Protein AF-A0A933PB85-F1 (afdb_monomer)

Nearest PDB structures (foldseek):
  4ita-assembly1_A  TM=9.810E-01  e=5.094E-09  Picosynechococcus sp. PCC 7002
  3vz3-assembly1_B  TM=9.832E-01  e=3.707E-08  Picosynechococcus sp. PCC 7002
  8qmq-assembly1_B  TM=9.646E-01  e=3.078E-08  Escherichia coli K-12
  3vz2-assembly1_A  TM=9.814E-01  e=5.379E-08  Picosynechococcus sp. PCC 7002
  8qms-assembly1_B  TM=9.682E-01  e=5.379E-08  Escherichia coli K-12

Radius of gyration: 20.39 Å; Cα contacts (8 Å, |Δi|>4): 128; chains: 1; bounding box: 45×24×57 Å

Secondary structure (DSSP, 8-state):
--EEEEE-TTT--EEEEEEPPPHHHHHHHHHHHHHHHHHHTT--HHHHHHHHHHHHHHHHHTHHHHHHHHHHHH---HHHHHHHHHHHHHHHHHHHHHHHHHTS-EE---SSS--EE---------

pLDDT: mean 97.02, std 3.47, range [64.38, 98.88]

Solvent-accessible surface area (backbone atoms only — not comparable to full-atom values): 7217 Å² total; per-residue (Å²): 131,59,68,52,69,38,40,18,69,87,75,72,46,76,76,46,76,45,76,47,74,52,74,71,52,49,52,49,54,52,52,52,47,45,57,52,41,68,54,54,75,72,57,58,65,68,62,53,21,52,53,29,41,52,50,19,53,52,38,63,75,38,31,69,59,56,13,49,47,45,26,47,46,68,50,45,57,57,73,60,28,40,52,48,40,54,49,51,22,51,50,31,41,50,46,33,73,43,42,65,71,76,48,47,72,42,78,45,94,60,98,60,98,76,49,65,49,74,72,76,86,90,72,84,82,135

Mean predicted aligned error: 3.51 Å

Sequence (126 aa):
MGALTSINPATGVACGRWQTHSPEEAHRLVDDAHEAFRQWRGSDWAHRSELLHAVADQLDARREELASLMTLEMGKPVGEALAEVDKCSWTARFYADQAPGFLADRIVETPARRSWVSYEPVGVVL

Structure (mmCIF, N/CA/C/O backbone):
data_AF-A0A933PB85-F1
#
_entry.id   AF-A0A933PB85-F1
#
loop_
_atom_site.group_PDB
_atom_site.id
_atom_site.type_symbol
_atom_site.label_atom_id
_atom_site.label_alt_id
_atom_site.label_comp_id
_atom_site.label_asym_id
_atom_site.label_entity_id
_atom_site.label_seq_id
_atom_site.pdbx_PDB_ins_code
_atom_site.Cartn_x
_atom_site.Cartn_y
_atom_site.Cartn_z
_atom_site.occupancy
_atom_site.B_iso_or_equiv
_atom_site.auth_seq_id
_atom_site.auth_comp_id
_atom_site.auth_asym_id
_atom_site.auth_atom_id
_atom_site.pdbx_PDB_model_num
ATOM 1 N N . MET A 1 1 ? 10.700 0.662 26.740 1.00 64.38 1 MET A N 1
ATOM 2 C CA . MET A 1 1 ? 9.902 0.226 25.575 1.00 64.38 1 MET A CA 1
ATOM 3 C C . MET A 1 1 ? 8.623 1.041 25.564 1.00 64.38 1 MET A C 1
ATOM 5 O O . MET A 1 1 ? 7.997 1.149 26.613 1.00 64.38 1 MET A O 1
ATOM 9 N N . GLY A 1 2 ? 8.320 1.707 24.449 1.00 84.50 2 GLY A N 1
ATOM 10 C CA . GLY A 1 2 ? 7.089 2.479 24.291 1.00 84.50 2 GLY A CA 1
ATOM 11 C C . GLY A 1 2 ? 5.909 1.571 23.945 1.00 84.50 2 GLY A C 1
ATOM 12 O O . GLY A 1 2 ? 6.088 0.402 23.609 1.00 84.50 2 GLY A O 1
ATOM 13 N N . ALA A 1 3 ? 4.694 2.104 24.021 1.00 93.25 3 ALA A N 1
ATOM 14 C CA . ALA A 1 3 ? 3.508 1.423 23.517 1.00 93.25 3 ALA A CA 1
ATOM 15 C C . ALA A 1 3 ? 2.667 2.407 22.704 1.00 93.25 3 ALA A C 1
ATOM 17 O O . ALA A 1 3 ? 2.461 3.542 23.133 1.00 93.25 3 ALA A O 1
ATOM 18 N N . LEU A 1 4 ? 2.172 1.954 21.557 1.00 96.50 4 LEU A N 1
ATOM 19 C CA . LEU A 1 4 ? 1.154 2.651 20.780 1.00 96.50 4 LEU A CA 1
ATOM 20 C C . LEU A 1 4 ? -0.211 2.209 21.302 1.00 96.50 4 LEU A C 1
ATOM 22 O O . LEU A 1 4 ? -0.424 1.023 21.552 1.00 96.50 4 LEU A O 1
ATOM 26 N N . THR A 1 5 ? -1.112 3.160 21.527 1.00 96.94 5 THR A N 1
ATOM 27 C CA . THR A 1 5 ? -2.471 2.891 22.009 1.00 96.94 5 THR A CA 1
ATOM 28 C C . THR A 1 5 ? -3.459 3.612 21.108 1.00 96.94 5 THR A C 1
ATOM 30 O O . THR A 1 5 ? -3.371 4.831 20.973 1.00 96.94 5 THR A O 1
ATOM 33 N N . SER A 1 6 ? -4.396 2.865 20.532 1.00 97.62 6 SER A N 1
ATOM 34 C CA . SER A 1 6 ? -5.537 3.424 19.804 1.00 97.62 6 SER A CA 1
ATOM 35 C C . SER A 1 6 ? -6.669 3.686 20.787 1.00 97.62 6 SER A C 1
ATOM 37 O O . SER A 1 6 ? -6.967 2.849 21.647 1.00 97.62 6 SER A O 1
ATOM 39 N N . ILE A 1 7 ? -7.294 4.855 20.683 1.00 98.06 7 ILE A N 1
ATOM 40 C CA . ILE A 1 7 ? -8.388 5.280 21.556 1.00 98.06 7 ILE A CA 1
ATOM 41 C C . ILE A 1 7 ? -9.554 5.657 20.663 1.00 98.06 7 ILE A C 1
ATOM 43 O O . ILE A 1 7 ? -9.418 6.548 19.831 1.00 98.06 7 ILE A O 1
ATOM 47 N N . ASN A 1 8 ? -10.703 5.020 20.873 1.00 98.38 8 ASN A N 1
ATOM 48 C CA . ASN A 1 8 ? -11.907 5.377 20.147 1.00 98.38 8 ASN A CA 1
ATOM 49 C C . ASN A 1 8 ? -12.323 6.807 20.531 1.00 98.38 8 ASN A C 1
ATOM 51 O O . ASN A 1 8 ? -12.684 7.041 21.689 1.00 98.38 8 ASN A O 1
ATOM 55 N N . PRO A 1 9 ? -12.316 7.769 19.592 1.00 98.19 9 PRO A N 1
ATOM 56 C CA . PRO A 1 9 ? -12.580 9.167 19.914 1.00 98.19 9 PRO A CA 1
ATOM 57 C C . PRO A 1 9 ? -14.042 9.438 20.289 1.00 98.19 9 PRO A C 1
ATOM 59 O O . PRO A 1 9 ? -14.320 10.435 20.949 1.00 98.19 9 PRO A O 1
ATOM 62 N N . ALA A 1 10 ? -14.979 8.563 19.914 1.00 97.50 10 ALA A N 1
ATOM 63 C CA . ALA A 1 10 ? -16.389 8.703 20.271 1.00 97.50 10 ALA A CA 1
ATOM 64 C C . ALA A 1 10 ? -16.681 8.293 21.725 1.00 97.50 10 ALA A C 1
ATOM 66 O O . ALA A 1 10 ? -17.674 8.739 22.297 1.00 97.50 10 ALA A O 1
ATOM 67 N N . THR A 1 11 ? -15.841 7.441 22.327 1.00 97.75 11 THR A N 1
ATOM 68 C CA . THR A 1 11 ? -16.061 6.901 23.684 1.00 97.75 11 THR A CA 1
ATOM 69 C C . THR A 1 11 ? -14.948 7.238 24.673 1.00 97.75 11 THR A C 1
ATOM 71 O O . THR A 1 11 ? -15.157 7.135 25.880 1.00 97.75 11 THR A O 1
ATOM 74 N N . GLY A 1 12 ? -13.761 7.611 24.189 1.00 97.31 12 GLY A N 1
ATOM 75 C CA . GLY A 1 12 ? -12.555 7.789 24.998 1.00 97.31 12 GLY A CA 1
ATOM 76 C C . GLY A 1 12 ? -11.937 6.477 25.500 1.00 97.31 12 GLY A C 1
ATOM 77 O O . GLY A 1 12 ? -11.033 6.509 26.332 1.00 97.31 12 GLY A O 1
ATOM 78 N N . VAL A 1 13 ? -12.413 5.321 25.027 1.00 98.00 13 VAL A N 1
ATOM 79 C CA . VAL A 1 13 ? -11.963 3.998 25.486 1.00 98.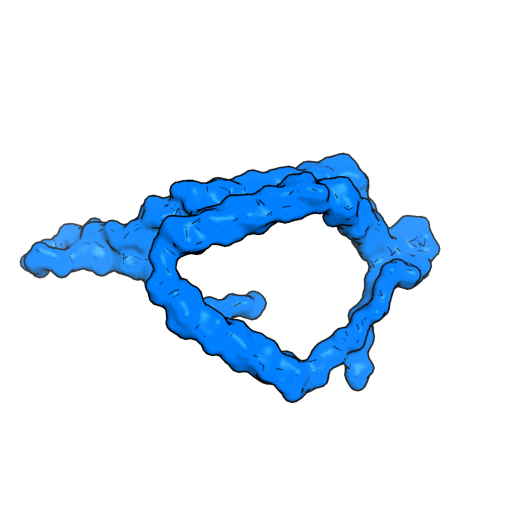00 13 VAL A CA 1
ATOM 80 C C . VAL A 1 13 ? -10.866 3.456 24.571 1.00 98.00 13 VAL A C 1
ATOM 82 O O . VAL A 1 13 ? -10.971 3.534 23.347 1.00 98.00 13 VAL A O 1
ATOM 85 N N . ALA A 1 14 ? -9.819 2.871 25.161 1.00 97.44 14 ALA A N 1
ATOM 86 C CA . ALA A 1 14 ? -8.760 2.204 24.410 1.00 97.44 14 ALA A CA 1
ATOM 87 C C . ALA A 1 14 ? -9.314 1.004 23.622 1.00 97.44 14 ALA A C 1
ATOM 89 O O . ALA A 1 14 ? -9.962 0.129 24.196 1.00 97.44 14 ALA A O 1
ATOM 90 N N . CYS A 1 15 ? -9.035 0.958 22.320 1.00 96.81 15 CYS A N 1
ATOM 91 C CA . CYS A 1 15 ? -9.478 -0.102 21.410 1.00 96.81 15 CYS A CA 1
ATOM 92 C C . CYS A 1 15 ? -8.329 -0.978 20.887 1.00 96.81 15 CYS A C 1
ATOM 94 O O . CYS A 1 15 ? -8.584 -1.998 20.254 1.00 96.81 15 CYS A O 1
ATOM 96 N N . GLY A 1 16 ? -7.078 -0.643 21.210 1.00 96.25 16 GLY A N 1
ATOM 97 C CA . GLY A 1 16 ? -5.931 -1.488 20.902 1.00 96.25 16 GLY A CA 1
ATOM 98 C C . GLY A 1 16 ? -4.640 -0.980 21.531 1.00 96.25 16 GLY A C 1
ATOM 99 O O . GLY A 1 16 ? -4.517 0.201 21.867 1.00 96.25 16 GLY A O 1
ATOM 100 N N . ARG A 1 17 ? -3.684 -1.890 21.739 1.00 97.00 17 ARG A N 1
ATOM 101 C CA . ARG A 1 17 ? -2.371 -1.573 22.305 1.00 97.00 17 ARG A CA 1
ATOM 102 C C . ARG A 1 17 ? -1.294 -2.474 21.715 1.00 97.00 17 ARG A C 1
ATOM 104 O O . ARG A 1 17 ? -1.408 -3.694 21.785 1.00 97.00 17 ARG A O 1
ATOM 111 N N . TRP A 1 18 ? -0.217 -1.865 21.232 1.00 96.50 18 TRP A N 1
ATOM 112 C CA . TRP A 1 18 ? 0.906 -2.553 20.596 1.00 96.50 18 TRP A CA 1
ATOM 113 C C . TRP A 1 18 ? 2.219 -2.080 21.199 1.00 96.50 18 TRP A C 1
ATOM 115 O O . TRP A 1 18 ? 2.393 -0.898 21.501 1.00 96.50 18 TRP A O 1
ATOM 125 N N . GLN A 1 19 ? 3.146 -3.010 21.399 1.00 97.00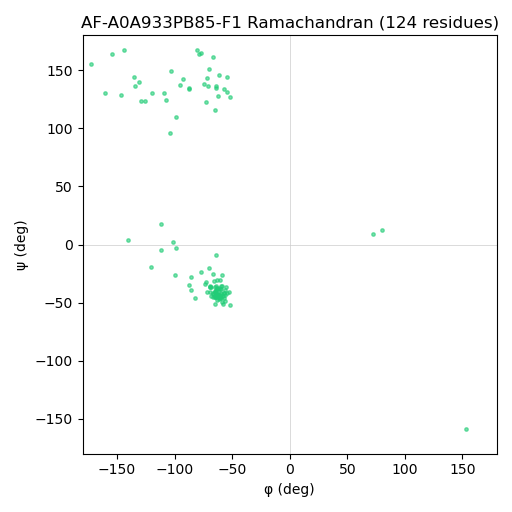 19 GLN A N 1
ATOM 126 C CA . GLN A 1 19 ? 4.494 -2.666 21.837 1.00 97.00 19 GLN A CA 1
ATOM 127 C C . GLN A 1 19 ? 5.258 -2.055 20.668 1.00 97.0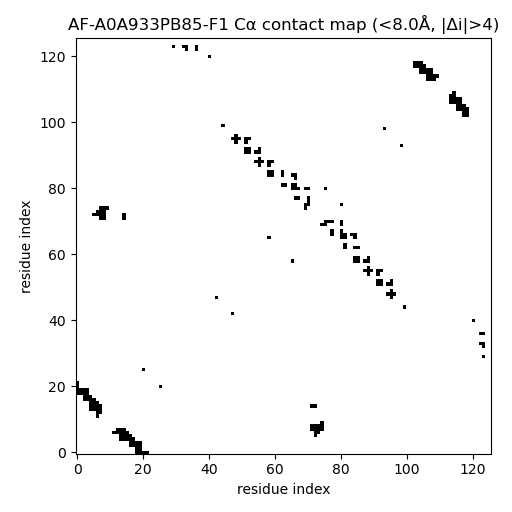0 19 GLN A C 1
ATOM 129 O O . GLN A 1 19 ? 5.159 -2.532 19.540 1.00 97.00 19 GLN A O 1
ATOM 134 N N . THR A 1 20 ? 6.016 -0.995 20.934 1.00 96.38 20 THR A N 1
ATOM 135 C CA . THR A 1 20 ? 6.948 -0.472 19.933 1.00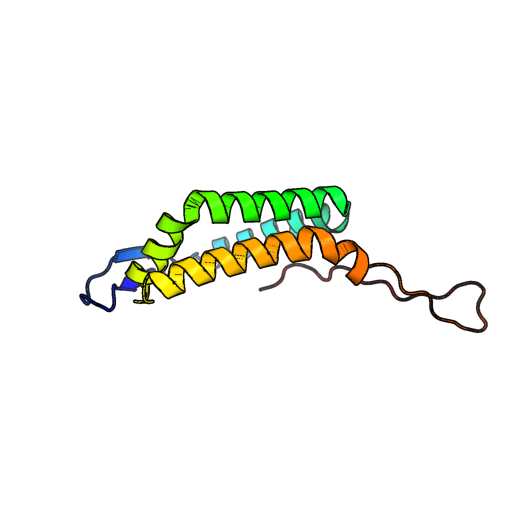 96.38 20 THR A CA 1
ATOM 136 C C . THR A 1 20 ? 8.123 -1.427 19.791 1.00 96.38 20 THR A C 1
ATOM 138 O O . THR A 1 20 ? 8.613 -1.924 20.808 1.00 96.38 20 THR A O 1
ATOM 141 N N . HIS A 1 21 ? 8.631 -1.583 18.572 1.00 96.31 21 HIS A N 1
ATOM 142 C CA . HIS A 1 21 ? 9.880 -2.297 18.331 1.00 96.31 21 HIS A CA 1
ATOM 143 C C . HIS A 1 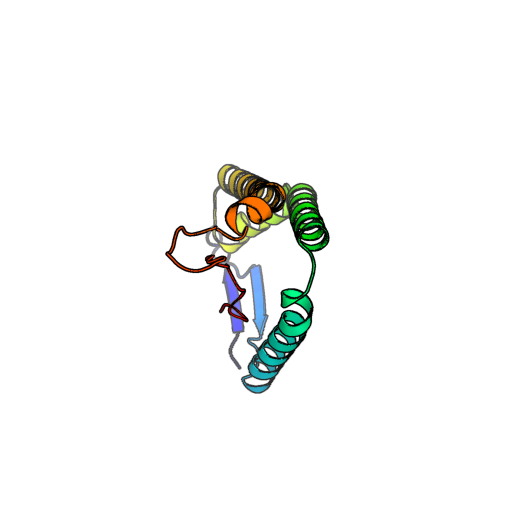21 ? 11.037 -1.718 19.163 1.00 96.31 21 HIS A C 1
ATOM 145 O O . HIS A 1 21 ? 11.122 -0.502 19.379 1.00 96.31 21 HIS A O 1
ATOM 151 N N . SER A 1 22 ? 11.935 -2.586 19.628 1.00 96.50 22 SER A N 1
ATOM 152 C CA . SER A 1 22 ? 13.237 -2.171 20.150 1.00 96.50 22 SER A CA 1
ATOM 153 C C . SER A 1 22 ? 14.101 -1.575 19.027 1.00 96.50 22 SER A C 1
ATOM 155 O O . SER A 1 22 ? 13.839 -1.827 17.846 1.00 96.50 22 SER A O 1
ATOM 157 N N . PRO A 1 23 ? 15.157 -0.808 19.349 1.00 96.31 23 PRO A N 1
ATOM 158 C CA . PRO A 1 23 ? 16.113 -0.362 18.340 1.00 96.31 23 PRO A CA 1
ATOM 159 C C . PRO A 1 23 ? 16.679 -1.524 17.513 1.00 96.31 23 PRO A C 1
ATOM 161 O O . PRO A 1 23 ? 16.792 -1.416 16.298 1.00 96.31 23 PRO A O 1
ATOM 164 N N . GLU A 1 24 ? 16.997 -2.654 18.137 1.00 97.62 24 GLU A N 1
ATOM 165 C CA . GLU A 1 24 ? 17.549 -3.839 17.473 1.00 97.62 24 GLU A CA 1
ATOM 166 C C . GLU A 1 24 ? 16.521 -4.525 16.561 1.00 97.62 24 GLU A C 1
ATOM 168 O O . GLU A 1 24 ? 16.868 -5.017 15.491 1.00 97.62 24 GLU A O 1
ATOM 173 N N . GLU A 1 25 ? 15.247 -4.562 16.956 1.00 97.62 25 GLU A N 1
ATOM 174 C CA . GLU A 1 25 ? 14.151 -5.025 16.095 1.00 97.62 25 GLU A CA 1
ATOM 175 C C . GLU A 1 25 ? 13.961 -4.110 14.887 1.00 97.62 25 GLU A C 1
ATOM 177 O O . GLU A 1 25 ? 13.861 -4.600 13.767 1.00 97.62 25 GLU A O 1
ATOM 182 N N . ALA A 1 26 ? 13.978 -2.793 15.097 1.00 96.50 26 ALA A N 1
ATOM 183 C CA . ALA A 1 26 ? 13.839 -1.824 14.018 1.00 96.50 26 ALA A CA 1
ATOM 184 C C . ALA A 1 26 ? 14.973 -1.942 12.987 1.00 96.50 26 ALA A C 1
ATOM 186 O O . ALA A 1 26 ? 14.693 -1.970 11.791 1.00 96.50 26 ALA A O 1
ATOM 187 N N . HIS A 1 27 ? 16.232 -2.072 13.428 1.00 97.44 27 HIS A N 1
ATOM 188 C CA . HIS A 1 27 ? 17.361 -2.285 12.512 1.00 97.44 27 HIS A CA 1
ATOM 189 C C . HIS A 1 27 ? 17.190 -3.571 11.697 1.00 97.44 27 HIS A C 1
ATOM 191 O O . HIS A 1 27 ? 17.317 -3.530 10.477 1.00 97.44 27 HIS A O 1
ATOM 197 N N . ARG A 1 28 ? 16.810 -4.683 12.343 1.00 98.31 28 ARG A N 1
ATOM 198 C CA . ARG A 1 28 ? 16.566 -5.950 11.636 1.00 98.31 28 ARG A CA 1
ATOM 199 C C . ARG A 1 28 ? 15.468 -5.833 10.579 1.00 98.31 28 ARG A C 1
ATOM 201 O O . ARG A 1 28 ? 15.652 -6.317 9.473 1.00 98.31 28 ARG A O 1
ATOM 208 N N . LEU A 1 29 ? 14.362 -5.152 10.882 1.00 97.88 29 LEU A N 1
ATOM 209 C CA . LEU A 1 29 ? 13.272 -4.956 9.918 1.00 97.88 29 LEU A CA 1
ATOM 210 C C . LEU A 1 29 ? 13.705 -4.122 8.702 1.00 97.88 29 LEU A C 1
ATOM 212 O O . LEU A 1 29 ? 13.258 -4.386 7.586 1.00 97.88 29 LEU A O 1
ATOM 216 N N . VAL A 1 30 ? 14.576 -3.127 8.900 1.00 98.00 30 VAL A N 1
ATOM 217 C CA . VAL A 1 30 ? 15.145 -2.347 7.790 1.00 98.00 30 VAL A CA 1
ATOM 218 C C . VAL A 1 30 ? 16.100 -3.201 6.953 1.00 98.00 30 VAL A C 1
ATOM 220 O O . VAL A 1 30 ? 16.049 -3.123 5.725 1.00 98.00 30 VAL A O 1
ATOM 223 N N . ASP A 1 31 ? 16.921 -4.042 7.586 1.00 98.12 31 ASP A N 1
ATOM 224 C CA . ASP A 1 31 ? 17.810 -4.976 6.883 1.00 98.12 31 ASP A CA 1
ATOM 225 C C . ASP A 1 31 ? 17.009 -5.994 6.051 1.00 98.12 31 ASP A C 1
ATOM 227 O O . ASP A 1 31 ? 17.316 -6.214 4.877 1.00 98.12 31 ASP A O 1
ATOM 231 N N . ASP A 1 32 ? 15.926 -6.543 6.610 1.00 98.50 32 ASP A N 1
ATOM 232 C CA . ASP A 1 32 ? 15.020 -7.459 5.909 1.00 98.50 32 ASP A CA 1
ATOM 233 C C . ASP A 1 32 ? 14.354 -6.773 4.703 1.00 98.50 32 ASP A C 1
ATOM 235 O O . ASP A 1 32 ? 14.308 -7.330 3.601 1.00 98.50 32 ASP A O 1
ATOM 239 N N . ALA A 1 33 ? 13.887 -5.529 4.875 1.00 98.44 33 ALA A N 1
ATOM 240 C CA . ALA A 1 33 ? 13.329 -4.733 3.784 1.00 98.44 33 ALA A CA 1
ATOM 241 C C . ALA A 1 33 ? 14.373 -4.442 2.693 1.00 98.44 33 ALA A C 1
ATOM 243 O O . ALA A 1 33 ? 14.050 -4.458 1.501 1.00 98.44 33 ALA A O 1
ATOM 244 N N . HIS A 1 34 ? 15.631 -4.205 3.076 1.00 98.38 34 HIS A N 1
ATOM 245 C CA . HIS A 1 34 ? 16.721 -3.998 2.130 1.00 98.38 34 HIS A CA 1
ATOM 246 C C . HIS A 1 34 ? 17.038 -5.268 1.331 1.00 98.38 34 HIS A C 1
ATOM 248 O O . HIS A 1 34 ? 17.209 -5.198 0.112 1.00 98.38 34 HIS A O 1
ATOM 254 N N . GLU A 1 35 ? 17.074 -6.435 1.973 1.00 98.38 35 GLU A N 1
ATOM 255 C CA . GLU A 1 35 ? 17.309 -7.701 1.276 1.00 98.38 35 GLU A CA 1
ATOM 256 C C . GLU A 1 35 ? 16.150 -8.044 0.327 1.00 98.38 35 GLU A C 1
ATOM 258 O O . GLU A 1 35 ? 16.381 -8.387 -0.836 1.00 98.38 35 GLU A O 1
ATOM 263 N N . ALA A 1 36 ? 14.900 -7.834 0.755 1.00 98.12 36 ALA A N 1
ATOM 264 C CA . ALA A 1 36 ? 13.737 -7.960 -0.122 1.00 98.12 36 ALA A CA 1
ATOM 265 C C . ALA A 1 36 ? 13.821 -6.994 -1.318 1.00 98.12 36 ALA A C 1
ATOM 267 O O . ALA A 1 36 ? 13.564 -7.388 -2.459 1.00 98.12 36 ALA A O 1
ATOM 268 N N . PHE A 1 37 ? 14.261 -5.749 -1.097 1.00 98.38 37 PHE A N 1
ATOM 269 C CA . PHE A 1 37 ? 14.462 -4.770 -2.165 1.00 98.38 37 PHE A CA 1
ATOM 270 C C . PHE A 1 37 ? 15.481 -5.237 -3.216 1.00 98.38 37 PHE A C 1
ATOM 272 O O . PHE A 1 37 ? 15.275 -5.013 -4.412 1.00 98.38 37 PHE A O 1
ATOM 279 N N . ARG A 1 38 ? 16.569 -5.905 -2.809 1.00 97.81 38 ARG A N 1
ATOM 280 C CA . ARG A 1 38 ? 17.591 -6.412 -3.745 1.00 97.81 38 ARG A CA 1
ATOM 281 C C . ARG A 1 38 ? 17.028 -7.421 -4.740 1.00 97.81 38 ARG A C 1
ATOM 283 O O . ARG A 1 38 ? 17.502 -7.463 -5.874 1.00 97.81 38 ARG A O 1
ATOM 290 N N . GLN A 1 39 ? 16.015 -8.181 -4.338 1.00 97.00 39 GLN A N 1
ATOM 291 C CA . GLN A 1 39 ? 15.281 -9.085 -5.221 1.00 97.00 39 GLN A CA 1
ATOM 292 C C . GLN A 1 39 ? 14.212 -8.314 -6.008 1.00 97.00 39 GLN A C 1
ATOM 294 O O . GLN A 1 39 ? 14.144 -8.414 -7.234 1.00 97.00 39 GLN A O 1
ATOM 299 N N . TRP A 1 40 ? 13.444 -7.461 -5.324 1.00 97.75 40 TRP A N 1
ATOM 300 C CA . TRP A 1 40 ? 12.370 -6.661 -5.912 1.00 97.75 40 TRP A CA 1
ATOM 301 C C . TRP A 1 40 ? 12.836 -5.771 -7.064 1.00 97.75 40 TRP A C 1
ATOM 303 O O . TRP A 1 40 ? 12.174 -5.704 -8.092 1.00 97.75 40 TRP A O 1
ATOM 313 N N . ARG A 1 41 ? 13.999 -5.117 -6.946 1.00 97.19 41 ARG A N 1
ATOM 314 C CA . ARG A 1 41 ? 14.513 -4.200 -7.978 1.00 97.19 41 ARG A CA 1
ATOM 315 C C . ARG A 1 41 ? 14.704 -4.861 -9.346 1.00 97.19 41 ARG A C 1
ATOM 317 O O . ARG A 1 41 ? 14.657 -4.154 -10.347 1.00 97.19 41 ARG A O 1
ATOM 324 N N . GLY A 1 42 ? 14.917 -6.178 -9.381 1.00 95.62 42 GLY A N 1
ATOM 325 C CA . GLY A 1 42 ? 15.108 -6.959 -10.603 1.00 95.62 42 GLY A CA 1
ATOM 326 C C . GLY A 1 42 ? 13.859 -7.688 -11.102 1.00 95.62 42 GLY A C 1
ATOM 327 O O . GLY A 1 42 ? 13.939 -8.332 -12.144 1.00 95.62 42 GLY A O 1
ATOM 328 N N . SER A 1 43 ? 12.727 -7.621 -10.390 1.00 96.44 43 SER A N 1
ATOM 329 C CA . SER A 1 43 ? 11.489 -8.267 -10.842 1.00 96.44 43 SER A CA 1
ATOM 330 C C . SER A 1 43 ? 10.899 -7.554 -12.058 1.00 96.44 43 SER A C 1
ATOM 332 O O . SER A 1 43 ? 11.088 -6.346 -12.227 1.00 96.44 43 SER A O 1
ATOM 334 N N . ASP A 1 44 ? 10.188 -8.296 -12.903 1.00 95.56 44 ASP A N 1
ATOM 335 C CA . ASP A 1 44 ? 9.541 -7.731 -14.083 1.00 95.56 44 ASP A CA 1
ATOM 336 C C . ASP A 1 44 ? 8.252 -6.965 -13.742 1.00 95.56 44 ASP A C 1
ATOM 338 O O . ASP A 1 44 ? 7.691 -7.062 -12.648 1.00 95.56 44 ASP A O 1
ATOM 342 N N . TRP A 1 45 ? 7.784 -6.168 -14.701 1.00 94.88 45 TRP A N 1
ATOM 343 C CA . TRP A 1 45 ? 6.582 -5.357 -14.534 1.00 94.88 45 TRP A CA 1
ATOM 344 C C . TRP A 1 45 ? 5.314 -6.191 -14.361 1.00 94.88 45 TRP A C 1
ATOM 346 O O . TRP A 1 45 ? 4.462 -5.804 -13.570 1.00 94.88 45 TRP A O 1
ATOM 356 N N . ALA A 1 46 ? 5.196 -7.328 -15.054 1.00 96.31 46 ALA A N 1
ATOM 357 C CA . ALA A 1 46 ? 3.996 -8.160 -15.010 1.00 96.31 46 ALA A CA 1
ATOM 358 C C . ALA A 1 46 ? 3.760 -8.711 -13.599 1.00 96.31 46 ALA A C 1
ATOM 360 O O . ALA A 1 46 ? 2.654 -8.610 -13.073 1.00 96.31 46 ALA A O 1
ATOM 361 N N . HIS A 1 47 ? 4.819 -9.198 -12.955 1.00 97.19 47 HIS A N 1
ATOM 362 C CA . HIS A 1 47 ? 4.774 -9.680 -11.584 1.00 97.19 47 HIS A CA 1
ATOM 363 C C . HIS A 1 47 ? 4.401 -8.569 -10.592 1.00 97.19 47 HIS A C 1
ATOM 365 O O . HIS A 1 47 ? 3.569 -8.768 -9.706 1.00 97.19 47 HIS A O 1
ATOM 371 N N . ARG A 1 48 ? 4.972 -7.366 -10.745 1.00 97.62 48 ARG A N 1
ATOM 372 C CA . ARG A 1 48 ? 4.633 -6.222 -9.878 1.00 97.62 48 ARG A CA 1
ATOM 373 C C . ARG A 1 48 ? 3.174 -5.788 -10.055 1.00 97.62 48 ARG A C 1
ATOM 375 O O . ARG A 1 48 ? 2.510 -5.487 -9.064 1.00 97.62 48 ARG A O 1
ATOM 382 N N . SER A 1 49 ? 2.678 -5.775 -11.292 1.00 97.94 49 SER A N 1
ATOM 383 C CA . SER A 1 49 ? 1.280 -5.471 -11.612 1.00 97.94 49 SER A CA 1
ATOM 384 C C . SER A 1 49 ? 0.322 -6.505 -11.020 1.00 97.94 49 SER A C 1
ATOM 386 O O . SER A 1 49 ? -0.682 -6.123 -10.426 1.00 97.94 49 SER A O 1
ATOM 388 N N . GLU A 1 50 ? 0.642 -7.798 -11.116 1.00 98.38 50 GLU A N 1
ATOM 389 C CA . GLU A 1 50 ? -0.145 -8.877 -10.503 1.00 98.38 50 GLU A CA 1
ATOM 390 C C . GLU A 1 50 ? -0.281 -8.682 -8.986 1.00 98.38 50 GLU A C 1
ATOM 392 O O . GLU A 1 50 ? -1.386 -8.738 -8.447 1.00 98.38 50 GLU A O 1
ATOM 397 N N . LEU A 1 51 ? 0.822 -8.372 -8.298 1.00 98.31 51 LEU A N 1
ATOM 398 C CA . LEU A 1 51 ? 0.805 -8.132 -6.855 1.00 98.31 51 LEU A CA 1
ATOM 399 C C . LEU A 1 51 ? -0.021 -6.897 -6.467 1.00 98.31 51 LEU A C 1
ATOM 401 O O . LEU A 1 51 ? -0.736 -6.940 -5.468 1.00 98.31 51 LEU A O 1
ATOM 405 N N . LEU A 1 52 ? 0.033 -5.807 -7.241 1.00 98.38 52 LEU A N 1
ATOM 406 C CA . LEU A 1 52 ? -0.799 -4.625 -6.980 1.00 98.38 52 LEU A CA 1
ATOM 407 C C . LEU A 1 52 ? -2.291 -4.888 -7.227 1.00 98.38 52 LEU A C 1
ATOM 409 O O . LEU A 1 52 ? -3.122 -4.399 -6.460 1.00 98.38 52 LEU A O 1
ATOM 413 N N . HIS A 1 53 ? -2.640 -5.693 -8.234 1.00 98.81 53 HIS A N 1
ATOM 414 C CA . HIS A 1 53 ? -4.020 -6.158 -8.415 1.00 98.81 53 HIS A CA 1
ATOM 415 C C . HIS A 1 53 ? -4.476 -7.022 -7.238 1.00 98.81 53 HIS A C 1
ATOM 417 O O . HIS A 1 53 ? -5.560 -6.790 -6.709 1.00 98.81 53 HIS A O 1
ATOM 423 N N . ALA A 1 54 ? -3.625 -7.927 -6.747 1.00 98.81 54 ALA A N 1
ATOM 424 C CA . ALA A 1 54 ? -3.931 -8.723 -5.561 1.00 98.81 54 ALA A CA 1
ATOM 425 C C . ALA A 1 54 ? -4.138 -7.852 -4.306 1.00 98.81 54 ALA A C 1
ATOM 427 O O . ALA A 1 54 ? -5.026 -8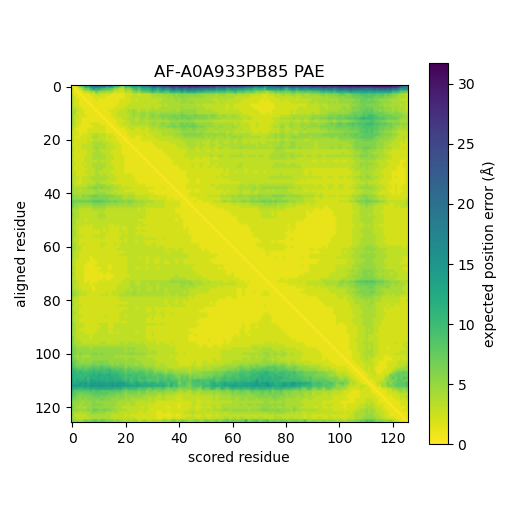.132 -3.503 1.00 98.81 54 ALA A O 1
ATOM 428 N N . VAL A 1 55 ? -3.368 -6.767 -4.137 1.00 98.75 55 VAL A N 1
ATOM 429 C CA . VAL A 1 55 ? -3.597 -5.785 -3.060 1.00 98.75 55 VAL A CA 1
ATOM 430 C C . VAL A 1 55 ? -4.974 -5.135 -3.195 1.00 98.75 55 VAL A C 1
ATOM 432 O O . VAL A 1 55 ? -5.692 -5.043 -2.200 1.00 98.75 55 VAL A O 1
ATOM 435 N N . ALA A 1 56 ? -5.367 -4.719 -4.402 1.00 98.81 56 ALA A N 1
ATOM 436 C CA . ALA A 1 56 ? -6.697 -4.163 -4.642 1.00 98.81 56 ALA A CA 1
ATOM 437 C C . ALA A 1 56 ? -7.809 -5.167 -4.296 1.00 98.81 56 ALA A C 1
ATOM 439 O O . ALA A 1 56 ? -8.746 -4.821 -3.581 1.00 98.81 56 ALA A O 1
ATOM 440 N N . ASP A 1 57 ? -7.659 -6.429 -4.708 1.00 98.81 57 ASP A N 1
ATOM 441 C CA . ASP A 1 57 ? -8.618 -7.492 -4.394 1.00 98.81 57 ASP A CA 1
ATOM 442 C C . ASP A 1 57 ? -8.755 -7.714 -2.876 1.00 98.81 57 ASP A C 1
ATOM 444 O O . ASP A 1 57 ? -9.858 -7.931 -2.374 1.00 98.81 57 ASP A O 1
ATOM 448 N N . GLN A 1 58 ? -7.655 -7.623 -2.116 1.00 98.81 58 GLN A N 1
ATOM 449 C CA . GLN A 1 58 ? -7.694 -7.716 -0.651 1.00 98.81 58 GLN A CA 1
ATOM 450 C C . GLN A 1 58 ? -8.366 -6.505 0.008 1.00 98.81 58 GLN A C 1
ATOM 452 O O . GLN A 1 58 ? -9.060 -6.672 1.013 1.00 98.81 58 GLN A O 1
ATOM 457 N N . LEU A 1 59 ? -8.173 -5.300 -0.537 1.00 98.81 59 LEU A N 1
ATOM 458 C CA . LEU A 1 59 ? -8.858 -4.092 -0.066 1.00 98.81 59 LEU A CA 1
ATOM 459 C C . LEU A 1 59 ? -10.370 -4.200 -0.294 1.00 98.81 59 LEU A C 1
ATOM 461 O O . LEU A 1 59 ? -11.136 -3.935 0.631 1.00 98.81 59 LEU A O 1
ATOM 465 N N . ASP A 1 60 ? -10.786 -4.661 -1.476 1.00 98.75 60 ASP A N 1
ATOM 466 C CA . ASP A 1 60 ? -12.197 -4.872 -1.817 1.00 98.75 60 ASP A CA 1
ATOM 467 C C . ASP A 1 60 ? -12.830 -5.949 -0.921 1.00 98.75 60 ASP A C 1
ATOM 469 O O . ASP A 1 60 ? -13.916 -5.757 -0.376 1.00 98.75 60 ASP A O 1
ATOM 473 N N . ALA A 1 61 ? -12.132 -7.070 -0.707 1.00 98.81 61 ALA A N 1
ATOM 474 C CA . ALA A 1 61 ? -12.631 -8.182 0.103 1.00 98.81 61 ALA A CA 1
ATOM 475 C C . ALA A 1 61 ? -12.791 -7.841 1.596 1.00 98.81 61 ALA A C 1
ATOM 477 O O . ALA A 1 61 ? -13.590 -8.472 2.288 1.00 98.81 61 ALA A O 1
ATOM 478 N N . ARG A 1 62 ? -12.027 -6.866 2.104 1.00 98.75 62 ARG A N 1
ATOM 479 C CA . ARG A 1 62 ? -12.027 -6.444 3.518 1.00 98.75 62 ARG A CA 1
ATOM 480 C C . ARG A 1 62 ? -12.602 -5.044 3.713 1.00 98.75 62 ARG A C 1
ATOM 482 O O . ARG A 1 62 ? -12.375 -4.418 4.749 1.00 98.75 62 ARG A O 1
ATOM 489 N N . ARG A 1 63 ? -13.342 -4.541 2.729 1.00 98.62 63 ARG A N 1
ATOM 490 C CA . ARG A 1 63 ? -13.809 -3.157 2.660 1.00 98.62 63 ARG A CA 1
ATOM 491 C C . ARG A 1 63 ? -14.520 -2.688 3.925 1.00 98.62 63 ARG A C 1
ATOM 493 O O . ARG A 1 63 ? -14.149 -1.670 4.509 1.00 98.62 63 ARG A O 1
ATOM 500 N N . GLU A 1 64 ? -15.515 -3.441 4.378 1.00 98.75 64 GLU A N 1
ATOM 501 C CA . GLU A 1 64 ? -16.304 -3.106 5.563 1.00 98.75 64 GLU A CA 1
ATOM 502 C C . GLU A 1 64 ? -15.482 -3.225 6.855 1.00 98.75 64 GLU A C 1
ATOM 504 O O . GLU A 1 64 ? -15.652 -2.415 7.768 1.00 98.75 64 GLU A O 1
ATOM 509 N N . GLU A 1 65 ? -14.572 -4.200 6.927 1.00 98.69 65 GLU 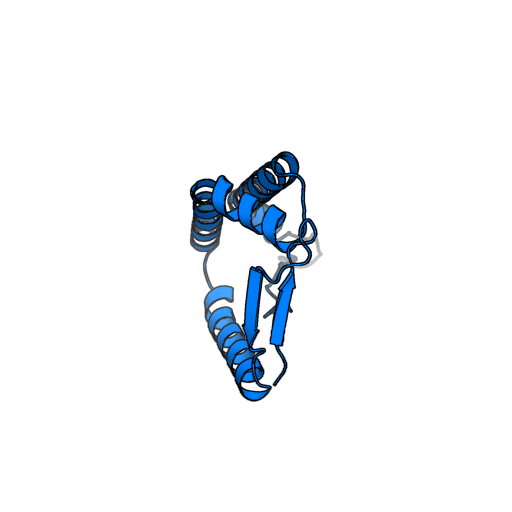A N 1
ATOM 510 C CA . GLU A 1 65 ? -13.677 -4.410 8.072 1.00 98.69 65 GLU A CA 1
ATOM 511 C C . GLU A 1 65 ? -12.719 -3.222 8.235 1.00 98.69 65 GLU A C 1
ATOM 513 O O . GLU A 1 65 ? -12.638 -2.627 9.310 1.00 98.69 65 GLU A O 1
ATOM 518 N N . LEU A 1 66 ? -12.042 -2.832 7.151 1.00 98.75 66 LEU A N 1
ATOM 519 C CA . LEU A 1 66 ? -11.085 -1.726 7.134 1.00 98.75 66 LEU A CA 1
ATOM 520 C C . LEU A 1 66 ? -11.768 -0.381 7.408 1.00 98.75 66 LEU A C 1
ATOM 522 O O . LEU A 1 66 ? -11.253 0.428 8.181 1.00 98.75 66 LEU A O 1
ATOM 526 N N . ALA A 1 67 ? -12.952 -0.151 6.834 1.00 98.75 67 ALA A N 1
ATOM 527 C CA . ALA A 1 67 ? -13.732 1.051 7.115 1.00 98.75 67 ALA A CA 1
ATOM 528 C C . ALA A 1 67 ? -14.159 1.127 8.587 1.00 98.75 67 ALA A C 1
ATOM 530 O O . ALA A 1 67 ? -14.027 2.178 9.217 1.00 98.75 67 ALA A O 1
ATOM 531 N N . SER A 1 68 ? -14.612 0.005 9.153 1.00 98.44 68 SER A N 1
ATOM 532 C CA . SER A 1 68 ? -14.981 -0.080 10.569 1.00 98.44 68 SER A CA 1
ATOM 533 C C . SER A 1 68 ? -13.784 0.175 11.483 1.00 98.44 68 SER A C 1
ATOM 535 O O . SER A 1 68 ? -13.937 0.856 12.496 1.00 98.44 68 SER A O 1
ATOM 537 N N . LEU A 1 69 ? -12.596 -0.318 11.117 1.00 98.25 69 LEU A N 1
ATOM 538 C CA . LEU A 1 69 ? -11.362 -0.082 11.865 1.00 98.25 69 LEU A CA 1
ATOM 539 C C . LEU A 1 69 ? -10.996 1.408 11.892 1.00 98.25 69 LEU A C 1
ATOM 541 O O . LEU A 1 69 ? -10.767 1.953 12.969 1.00 98.25 69 LEU A O 1
ATOM 545 N N . MET A 1 70 ? -11.031 2.092 10.743 1.00 98.44 70 MET A N 1
ATOM 546 C CA . MET A 1 70 ? -10.790 3.540 10.684 1.00 98.44 70 MET A CA 1
ATOM 547 C C . MET A 1 70 ? -11.785 4.304 11.565 1.00 98.44 70 MET A C 1
ATOM 549 O O . MET A 1 70 ? -11.388 5.080 12.434 1.00 98.44 70 MET A O 1
ATOM 553 N N . THR A 1 71 ? -13.085 4.041 11.415 1.00 98.44 71 THR A N 1
ATOM 554 C CA . THR A 1 71 ? -14.108 4.667 12.264 1.00 98.44 71 THR A CA 1
ATOM 555 C C . THR A 1 71 ? -13.861 4.399 13.752 1.00 98.44 71 THR A C 1
ATOM 557 O O . THR A 1 71 ? -13.990 5.317 14.561 1.00 98.44 71 THR A O 1
ATOM 560 N N . LEU A 1 72 ? -13.477 3.174 14.121 1.00 98.31 72 LEU A N 1
ATOM 561 C CA . LEU A 1 72 ? -13.218 2.790 15.507 1.00 98.31 72 LEU A CA 1
ATOM 562 C C . LEU A 1 72 ? -12.002 3.507 16.102 1.00 98.31 72 LEU A C 1
ATOM 564 O O . LEU A 1 72 ? -12.076 3.955 17.243 1.00 98.31 72 LEU A O 1
ATOM 568 N N . GLU A 1 73 ? -10.889 3.581 15.376 1.00 98.12 73 GLU A N 1
ATOM 569 C CA . GLU A 1 73 ? -9.619 4.078 15.919 1.00 98.12 73 GLU A CA 1
ATOM 570 C C . GLU A 1 73 ? -9.473 5.597 15.843 1.00 98.12 73 GLU A C 1
ATOM 572 O O . GLU A 1 73 ? -8.780 6.182 16.673 1.00 98.12 73 GLU A O 1
ATOM 577 N N . MET A 1 74 ? -10.116 6.249 14.871 1.00 97.62 74 MET A N 1
ATOM 578 C CA . MET A 1 74 ? -9.921 7.683 14.626 1.00 97.62 74 MET A CA 1
ATOM 579 C C . MET A 1 74 ? -11.201 8.455 14.277 1.00 97.62 74 MET A C 1
ATOM 581 O O . MET A 1 74 ? -11.151 9.666 14.066 1.00 97.62 74 MET A O 1
ATOM 585 N N . GLY A 1 75 ? -12.369 7.804 14.304 1.00 97.75 75 GLY A N 1
ATOM 586 C CA . GLY A 1 75 ? -13.667 8.485 14.283 1.00 97.75 75 GLY A CA 1
ATOM 587 C C . GLY A 1 75 ? -14.146 8.945 12.908 1.00 97.75 75 GLY A C 1
ATOM 588 O O . GLY A 1 75 ? -15.104 9.716 12.839 1.00 97.75 75 GLY A O 1
ATOM 589 N N . LYS A 1 76 ? -13.520 8.496 11.811 1.00 98.19 76 LYS A N 1
ATOM 590 C CA . LYS A 1 76 ? -13.980 8.831 10.455 1.00 98.19 76 LYS A CA 1
ATOM 591 C C . LYS A 1 76 ? -15.431 8.388 10.253 1.00 98.19 76 LYS A C 1
ATOM 593 O O . LYS A 1 76 ? -15.746 7.240 10.580 1.00 98.19 76 LYS A O 1
ATOM 598 N N . PRO A 1 77 ? -16.312 9.226 9.679 1.00 98.38 77 PRO A N 1
ATOM 599 C CA . PRO A 1 77 ? -17.649 8.789 9.300 1.00 98.38 77 PRO A CA 1
ATOM 600 C C . PRO A 1 77 ? -17.585 7.565 8.380 1.00 98.38 77 PRO A C 1
ATOM 602 O O . PRO A 1 77 ? -16.857 7.571 7.389 1.00 98.38 77 PRO A O 1
ATOM 605 N N . VAL A 1 78 ? -18.364 6.520 8.681 1.00 98.19 78 VAL A N 1
ATOM 606 C CA . VAL A 1 78 ? -18.260 5.219 7.989 1.00 98.19 78 VAL A CA 1
ATOM 607 C C . VAL A 1 78 ? -18.414 5.332 6.469 1.00 98.19 78 VAL A C 1
ATOM 609 O O . VAL A 1 78 ? -17.699 4.666 5.732 1.00 98.19 78 VAL A O 1
ATOM 612 N N . GLY A 1 79 ? -19.279 6.227 5.977 1.00 98.50 79 GLY A N 1
ATOM 613 C CA . GLY A 1 79 ? -19.432 6.465 4.538 1.00 98.50 79 GLY A CA 1
ATOM 614 C C . GLY A 1 79 ? -18.152 6.987 3.875 1.00 98.50 79 GLY A C 1
ATOM 615 O O . GLY A 1 79 ? -17.792 6.538 2.791 1.00 98.50 79 GLY A O 1
ATOM 616 N N . GLU A 1 80 ? -17.424 7.885 4.544 1.00 98.69 80 GLU A N 1
ATOM 617 C CA . GLU A 1 80 ? -16.137 8.387 4.055 1.00 98.69 80 GLU A CA 1
ATOM 618 C C . GLU A 1 80 ? -15.024 7.345 4.201 1.00 98.69 80 GLU A C 1
ATOM 620 O O . GLU A 1 80 ? -14.107 7.311 3.384 1.00 98.69 80 GLU A O 1
ATOM 625 N N . ALA A 1 81 ? -15.075 6.519 5.250 1.00 98.75 81 ALA A N 1
ATOM 626 C CA . ALA A 1 81 ? -14.126 5.433 5.474 1.00 98.75 81 ALA A CA 1
ATOM 627 C C . ALA A 1 81 ? -14.247 4.364 4.376 1.00 98.75 81 ALA A C 1
ATOM 629 O O . ALA A 1 81 ? -13.245 3.953 3.799 1.00 98.75 81 ALA A O 1
ATOM 630 N N . LEU A 1 82 ? -15.474 3.986 4.010 1.00 98.81 82 LEU A N 1
ATOM 631 C CA . LEU A 1 82 ? -15.747 3.089 2.885 1.00 98.81 82 LEU A CA 1
ATOM 632 C C . LEU A 1 82 ? -15.238 3.674 1.559 1.00 98.81 82 LEU A C 1
ATOM 634 O O . LEU A 1 82 ? -14.537 2.993 0.816 1.00 98.81 82 LEU A O 1
ATOM 638 N N . ALA A 1 83 ? -15.520 4.956 1.302 1.00 98.75 83 ALA A N 1
ATOM 639 C CA . ALA A 1 83 ? -15.035 5.645 0.106 1.00 98.75 83 ALA A CA 1
ATOM 640 C C . ALA A 1 83 ? -13.498 5.746 0.052 1.00 98.75 83 ALA A C 1
ATOM 642 O O . ALA A 1 83 ? -12.914 5.762 -1.032 1.00 98.75 83 ALA A O 1
ATOM 643 N N . GLU A 1 84 ? -12.824 5.816 1.203 1.00 98.81 84 GLU A N 1
ATOM 644 C CA . GLU A 1 84 ? -11.363 5.769 1.264 1.00 98.81 84 GLU A CA 1
ATOM 645 C C . GLU A 1 84 ? -10.820 4.396 0.867 1.00 98.81 84 GLU A C 1
ATOM 647 O O . GLU A 1 84 ? -9.893 4.345 0.059 1.00 98.81 84 GLU A O 1
ATOM 652 N N . VAL A 1 85 ? -11.413 3.297 1.350 1.00 98.81 85 VAL A N 1
ATOM 653 C CA . VAL A 1 85 ? -10.994 1.949 0.927 1.00 98.81 85 VAL A CA 1
ATOM 654 C C . VAL A 1 85 ? -11.188 1.770 -0.581 1.00 98.81 85 VAL A C 1
ATOM 656 O O . VAL A 1 85 ? -10.261 1.328 -1.261 1.00 98.81 85 VAL A O 1
ATOM 659 N N . ASP A 1 86 ? -12.329 2.216 -1.117 1.00 98.75 86 ASP A N 1
ATOM 660 C CA . ASP A 1 86 ? -12.618 2.177 -2.558 1.00 98.75 86 ASP A CA 1
ATOM 661 C C . ASP A 1 86 ? -11.568 2.953 -3.363 1.00 98.75 86 ASP A C 1
ATOM 663 O O . ASP A 1 86 ? -11.057 2.481 -4.382 1.00 98.75 86 ASP A O 1
ATOM 667 N N . LYS A 1 87 ? -11.192 4.144 -2.884 1.00 98.75 87 LYS A N 1
ATOM 668 C CA . LYS A 1 87 ? -10.157 4.965 -3.519 1.00 98.75 87 LYS A CA 1
ATOM 669 C C . LYS A 1 87 ? -8.784 4.288 -3.475 1.00 98.75 87 LYS A C 1
ATOM 671 O O . LYS A 1 87 ? -8.041 4.375 -4.456 1.00 98.75 87 LYS A O 1
ATOM 676 N N . CYS A 1 88 ? -8.432 3.635 -2.371 1.00 98.81 88 CYS A N 1
ATOM 677 C CA . CYS A 1 88 ? -7.175 2.898 -2.235 1.00 98.81 88 CYS A CA 1
ATOM 678 C C . CYS A 1 88 ? -7.117 1.696 -3.188 1.00 98.81 88 CYS A C 1
ATOM 680 O O . CYS A 1 88 ? -6.120 1.542 -3.895 1.00 98.81 88 CYS A O 1
ATOM 682 N N . SER A 1 89 ? -8.196 0.910 -3.277 1.00 98.88 89 SER A N 1
ATOM 683 C CA . SER A 1 89 ? -8.322 -0.198 -4.235 1.00 98.88 89 SER A CA 1
ATOM 684 C C . SER A 1 89 ? -8.184 0.296 -5.677 1.00 98.88 89 SER A C 1
ATOM 686 O O . SER A 1 89 ? -7.330 -0.180 -6.429 1.00 98.88 89 SER A O 1
ATOM 688 N N . TRP A 1 90 ? -8.922 1.351 -6.041 1.00 98.81 90 TRP A N 1
ATOM 689 C CA . TRP A 1 90 ? -8.806 1.988 -7.354 1.00 98.81 90 TRP A CA 1
ATOM 690 C C . TRP A 1 90 ? -7.376 2.457 -7.655 1.00 98.81 90 TRP A C 1
ATOM 692 O O . TRP A 1 90 ? -6.870 2.226 -8.752 1.00 98.81 90 TRP A O 1
ATOM 702 N N . THR A 1 91 ? -6.702 3.080 -6.684 1.00 98.88 91 THR A N 1
ATOM 703 C CA . THR A 1 91 ? -5.325 3.576 -6.849 1.00 98.88 91 THR A CA 1
ATOM 704 C C . THR A 1 91 ? -4.346 2.427 -7.092 1.00 98.88 91 THR A C 1
ATOM 706 O O . THR A 1 91 ? -3.473 2.543 -7.954 1.00 98.88 91 THR A O 1
ATOM 709 N N . ALA A 1 92 ? -4.501 1.309 -6.375 1.00 98.75 92 ALA A N 1
ATOM 710 C CA . ALA A 1 92 ? -3.675 0.124 -6.573 1.00 98.75 92 ALA A CA 1
ATOM 711 C C . ALA A 1 92 ? -3.838 -0.442 -7.994 1.00 98.75 92 ALA A C 1
ATOM 713 O O . ALA A 1 92 ? -2.834 -0.638 -8.680 1.00 98.75 92 ALA A O 1
ATOM 714 N N . ARG A 1 93 ? -5.080 -0.594 -8.484 1.00 98.75 93 ARG A N 1
ATOM 715 C CA . ARG A 1 93 ? -5.352 -1.040 -9.867 1.00 98.75 93 ARG A CA 1
ATOM 716 C C . ARG A 1 93 ? -4.813 -0.060 -10.906 1.00 98.75 93 ARG A C 1
ATOM 718 O O . ARG A 1 93 ? -4.170 -0.467 -11.868 1.00 98.75 93 ARG A O 1
ATOM 725 N N . PHE A 1 94 ? -5.010 1.240 -10.686 1.00 98.75 94 PHE A N 1
ATOM 726 C CA . PHE A 1 94 ? -4.511 2.280 -11.583 1.00 98.75 94 PHE A CA 1
ATOM 727 C C . PHE A 1 94 ? -2.995 2.175 -11.778 1.00 98.75 94 PHE A C 1
ATOM 729 O O . PHE A 1 94 ? -2.521 2.164 -12.911 1.00 98.75 94 PHE A O 1
ATOM 736 N N . TYR A 1 95 ? -2.219 2.051 -10.699 1.00 98.56 95 TYR A N 1
ATOM 737 C CA . TYR A 1 95 ? -0.771 1.897 -10.834 1.00 98.56 95 TYR A CA 1
ATOM 738 C C . TYR A 1 95 ? -0.357 0.517 -11.344 1.00 98.56 95 TYR A C 1
ATOM 740 O O . TYR A 1 95 ? 0.616 0.452 -12.093 1.00 98.56 95 TYR A O 1
ATOM 748 N N . ALA A 1 96 ? -1.091 -0.552 -11.020 1.00 98.19 96 ALA A N 1
ATOM 749 C CA . ALA A 1 96 ? -0.846 -1.872 -11.599 1.00 98.19 96 ALA A CA 1
ATOM 750 C C . ALA A 1 96 ? -0.865 -1.820 -13.135 1.00 98.19 96 ALA A C 1
ATOM 752 O O . ALA A 1 96 ? 0.017 -2.384 -13.781 1.00 98.19 96 ALA A O 1
ATOM 753 N N . ASP A 1 97 ? -1.812 -1.080 -13.714 1.00 98.06 97 ASP A N 1
ATOM 754 C CA . ASP A 1 97 ? -1.986 -1.008 -15.165 1.00 98.06 97 ASP A CA 1
ATOM 755 C C . ASP A 1 97 ? -1.119 0.073 -15.830 1.00 98.06 97 ASP A C 1
ATOM 757 O O . ASP A 1 97 ? -0.657 -0.102 -16.958 1.00 98.06 97 ASP A O 1
ATOM 761 N N . GLN A 1 98 ? -0.898 1.210 -15.161 1.00 98.25 98 GLN A N 1
ATOM 762 C CA . GLN A 1 98 ? -0.282 2.389 -15.786 1.00 98.25 98 GLN A CA 1
ATOM 763 C C . GLN A 1 98 ? 1.213 2.562 -15.480 1.00 98.25 98 GLN A C 1
ATOM 765 O O . GLN A 1 98 ? 1.934 3.162 -16.284 1.00 98.25 98 GLN A O 1
ATOM 770 N N . ALA A 1 99 ? 1.713 2.043 -14.350 1.00 96.50 99 ALA A N 1
ATOM 771 C CA . ALA A 1 99 ? 3.104 2.249 -13.936 1.00 96.50 99 ALA A CA 1
ATOM 772 C C . ALA A 1 99 ? 4.150 1.810 -14.980 1.00 96.50 99 ALA A C 1
ATOM 774 O O . ALA A 1 99 ? 5.111 2.561 -15.165 1.00 96.50 99 ALA A O 1
ATOM 775 N N . PRO A 1 100 ? 3.984 0.688 -15.717 1.00 95.00 100 PRO A N 1
ATOM 776 C CA . PRO A 1 100 ? 4.951 0.302 -16.746 1.00 95.00 100 PRO A CA 1
ATOM 777 C C . PRO A 1 100 ? 5.117 1.369 -17.836 1.00 95.00 100 PRO A C 1
ATOM 779 O O . PRO A 1 100 ? 6.224 1.597 -18.315 1.00 95.00 100 PRO A O 1
ATOM 782 N N . GLY A 1 101 ? 4.032 2.064 -18.199 1.00 96.06 101 GLY A N 1
ATOM 783 C CA . GLY A 1 101 ? 4.074 3.165 -19.161 1.00 96.06 101 GLY A CA 1
ATOM 784 C C . GLY A 1 101 ? 4.736 4.420 -18.594 1.00 96.06 101 GLY A C 1
ATOM 785 O O . GLY A 1 101 ? 5.533 5.057 -19.278 1.00 96.06 101 GLY A O 1
ATOM 786 N N . PHE A 1 102 ? 4.453 4.762 -17.334 1.00 96.12 102 PHE A N 1
ATOM 787 C CA . PHE A 1 102 ? 5.059 5.924 -16.672 1.00 96.12 102 PHE A CA 1
ATOM 788 C C . PHE A 1 102 ? 6.570 5.783 -16.467 1.00 96.12 102 PHE A C 1
ATOM 790 O O . PHE A 1 102 ? 7.281 6.786 -16.478 1.00 96.12 102 PHE A O 1
ATOM 797 N N . LEU A 1 103 ? 7.044 4.552 -16.272 1.00 96.12 103 LEU A N 1
ATOM 798 C CA . LEU A 1 103 ? 8.432 4.241 -15.926 1.00 96.12 103 LEU A CA 1
ATOM 799 C C . LEU A 1 103 ? 9.259 3.741 -17.117 1.00 96.12 103 LEU A C 1
ATOM 801 O O . LEU A 1 103 ? 10.434 3.426 -16.950 1.00 96.12 103 LEU A O 1
ATOM 805 N N . ALA A 1 104 ? 8.671 3.675 -18.313 1.00 95.69 104 ALA A N 1
ATOM 806 C CA . ALA A 1 104 ? 9.380 3.272 -19.519 1.00 95.69 104 ALA A CA 1
ATOM 807 C C . ALA A 1 104 ? 10.537 4.232 -19.852 1.00 95.69 104 ALA A C 1
ATOM 809 O O . ALA A 1 104 ? 10.433 5.449 -19.672 1.00 95.69 104 ALA A O 1
ATOM 810 N N . ASP A 1 105 ? 11.618 3.675 -20.408 1.00 96.44 105 ASP A N 1
ATOM 811 C CA . ASP A 1 105 ? 12.755 4.446 -20.910 1.00 96.44 105 ASP A CA 1
ATOM 812 C C . ASP A 1 105 ? 12.294 5.549 -21.868 1.00 96.44 105 ASP A C 1
ATOM 814 O O . ASP A 1 105 ? 11.633 5.302 -22.883 1.00 96.44 105 ASP A O 1
ATOM 818 N N . ARG A 1 106 ? 12.714 6.783 -21.591 1.00 96.50 106 ARG A N 1
ATOM 819 C CA . ARG A 1 106 ? 12.429 7.934 -22.448 1.00 96.50 106 ARG A CA 1
ATOM 820 C C . ARG A 1 106 ? 13.624 8.224 -23.333 1.00 96.50 106 ARG A C 1
ATOM 822 O O . ARG A 1 106 ? 14.647 8.702 -22.850 1.00 96.50 106 ARG A O 1
ATOM 829 N N . ILE A 1 107 ? 13.497 7.961 -24.630 1.00 95.81 107 ILE A N 1
ATOM 830 C CA . ILE A 1 107 ? 14.537 8.298 -25.608 1.00 95.81 107 ILE A CA 1
ATOM 831 C C . ILE A 1 107 ? 14.707 9.820 -25.678 1.00 95.81 107 ILE A C 1
ATOM 833 O O . ILE A 1 107 ? 13.726 10.560 -25.737 1.00 95.81 107 ILE A O 1
ATOM 837 N N . VAL A 1 108 ? 15.959 10.273 -25.671 1.00 95.38 108 VAL A N 1
ATOM 838 C CA . VAL A 1 108 ? 16.329 11.688 -25.775 1.00 95.38 108 VAL A CA 1
ATOM 839 C C . VAL A 1 108 ? 17.190 11.877 -27.014 1.00 95.38 108 VAL A C 1
ATOM 841 O O . VAL A 1 108 ? 18.167 11.153 -27.210 1.00 95.38 108 VAL A O 1
ATOM 844 N N . GLU A 1 109 ? 16.837 12.857 -27.842 1.00 94.06 109 GLU A N 1
ATOM 845 C CA . GLU A 1 109 ? 17.621 13.199 -29.025 1.00 94.06 109 GLU A CA 1
ATOM 846 C C . GLU A 1 109 ? 18.916 13.905 -28.626 1.00 94.06 109 GLU A C 1
ATOM 848 O O . GLU A 1 109 ? 18.917 14.942 -27.962 1.00 94.06 109 GLU A O 1
ATOM 853 N N . THR A 1 110 ? 20.038 13.323 -29.039 1.00 94.81 110 THR A N 1
ATOM 854 C CA . THR A 1 110 ? 21.375 13.890 -28.871 1.00 94.81 110 THR A CA 1
ATOM 855 C C . THR A 1 110 ? 22.220 13.544 -30.103 1.00 94.81 110 THR A C 1
ATOM 857 O O . THR A 1 110 ? 21.839 12.666 -30.878 1.00 94.81 110 THR A O 1
ATOM 860 N N . PRO A 1 111 ? 23.397 14.170 -30.297 1.00 95.62 111 PRO A N 1
ATOM 861 C CA . PRO A 1 111 ? 24.326 13.775 -31.360 1.00 95.62 111 PRO A CA 1
ATOM 862 C C . PRO A 1 111 ? 24.905 12.353 -31.213 1.00 95.62 111 PRO A C 1
ATOM 864 O O . PRO A 1 111 ? 25.605 11.883 -32.109 1.00 95.62 111 PRO A O 1
ATOM 867 N N . ALA A 1 112 ? 24.681 11.675 -30.081 1.00 92.62 112 ALA A N 1
ATOM 868 C CA . ALA A 1 112 ? 25.142 10.308 -29.864 1.00 92.62 112 ALA A CA 1
ATOM 869 C C . ALA A 1 112 ? 24.239 9.280 -30.570 1.00 92.62 112 ALA A C 1
ATOM 871 O O . ALA A 1 112 ? 23.095 9.548 -30.917 1.00 92.62 112 ALA A O 1
ATOM 872 N N . ARG A 1 113 ? 24.735 8.043 -30.724 1.00 92.38 113 ARG A N 1
ATOM 873 C CA . ARG A 1 113 ? 23.993 6.954 -31.393 1.00 92.38 113 ARG A CA 1
ATOM 874 C C . ARG A 1 113 ? 22.660 6.610 -30.712 1.00 92.38 113 ARG A C 1
ATOM 876 O O . ARG A 1 113 ? 21.724 6.198 -31.387 1.00 92.38 113 ARG A O 1
ATOM 883 N N . ARG A 1 114 ? 22.600 6.687 -29.379 1.00 94.50 114 ARG A N 1
ATOM 884 C CA . ARG A 1 114 ? 21.389 6.452 -28.578 1.00 94.50 114 ARG A CA 1
ATOM 885 C C . ARG A 1 114 ? 21.568 7.080 -27.198 1.00 94.50 114 ARG A C 1
ATOM 887 O O . ARG A 1 114 ? 22.570 6.815 -26.537 1.00 94.50 114 ARG A O 1
ATOM 894 N N . SER A 1 115 ? 20.585 7.854 -26.758 1.00 96.88 115 SER A N 1
ATOM 895 C CA . SER A 1 115 ? 20.507 8.407 -25.404 1.00 96.88 115 SER A CA 1
ATOM 896 C C . SER A 1 115 ? 19.089 8.237 -24.872 1.00 96.88 115 SER A C 1
ATOM 898 O O . SER A 1 115 ? 18.127 8.294 -25.637 1.00 96.88 115 SER A O 1
ATOM 900 N N . TRP A 1 116 ? 18.954 7.980 -23.574 1.00 96.94 116 TRP A N 1
ATOM 901 C CA . TRP A 1 116 ? 17.659 7.854 -22.914 1.00 96.94 116 TRP A CA 1
ATOM 902 C C . TRP A 1 116 ? 17.759 8.188 -21.427 1.00 96.94 116 TRP A C 1
ATOM 904 O O . TRP A 1 116 ? 18.852 8.229 -20.863 1.00 96.94 116 TRP A O 1
ATOM 914 N N . VAL A 1 117 ? 16.603 8.426 -20.815 1.00 97.12 117 VAL A N 1
ATOM 915 C CA . VAL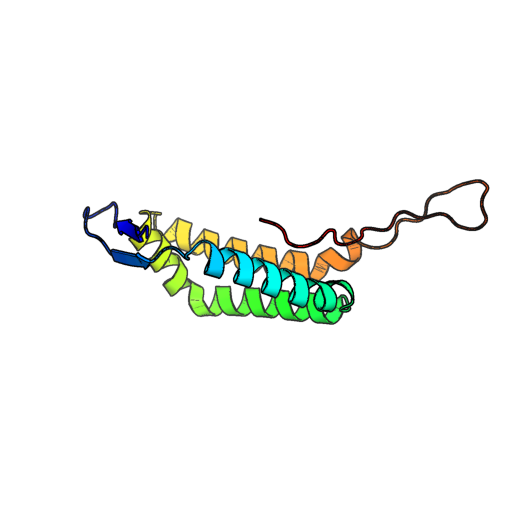 A 1 117 ? 16.412 8.540 -19.369 1.00 97.12 117 VAL A CA 1
ATOM 916 C C . VAL A 1 117 ? 15.682 7.287 -18.898 1.00 97.12 117 VAL A C 1
ATOM 918 O O . VAL A 1 117 ? 14.610 6.987 -19.422 1.00 97.12 117 VAL A O 1
ATOM 921 N N . SER A 1 118 ? 16.267 6.585 -17.926 1.00 96.25 118 SER A N 1
ATOM 922 C CA . SER A 1 118 ? 15.635 5.467 -17.211 1.00 96.25 118 SER A CA 1
ATOM 923 C C . SER A 1 118 ? 15.180 5.921 -15.823 1.00 96.25 118 SER A C 1
ATOM 925 O O . SER A 1 118 ? 15.809 6.792 -15.211 1.00 96.25 118 SER A O 1
ATOM 927 N N . TYR A 1 119 ? 14.106 5.312 -15.325 1.00 95.62 119 TYR A N 1
ATOM 928 C CA . TYR A 1 119 ? 13.605 5.489 -13.966 1.00 95.62 119 TYR A CA 1
ATOM 929 C C . TYR A 1 119 ? 13.966 4.268 -13.121 1.00 95.62 119 TYR A C 1
ATOM 931 O O . TYR A 1 119 ? 13.266 3.257 -13.117 1.00 95.62 119 TYR A O 1
ATOM 939 N N . GLU A 1 120 ? 15.069 4.380 -12.387 1.00 95.25 120 GLU A N 1
ATOM 940 C CA . GLU A 1 120 ? 15.590 3.292 -11.562 1.00 95.25 120 GLU A CA 1
ATOM 941 C C . GLU A 1 120 ? 15.072 3.376 -10.119 1.00 95.25 120 GLU A C 1
ATOM 943 O O . GLU A 1 120 ? 14.964 4.472 -9.555 1.00 95.25 120 GLU A O 1
ATOM 948 N N . PRO A 1 121 ? 14.779 2.234 -9.476 1.00 96.31 121 PRO A N 1
ATOM 949 C CA . PRO A 1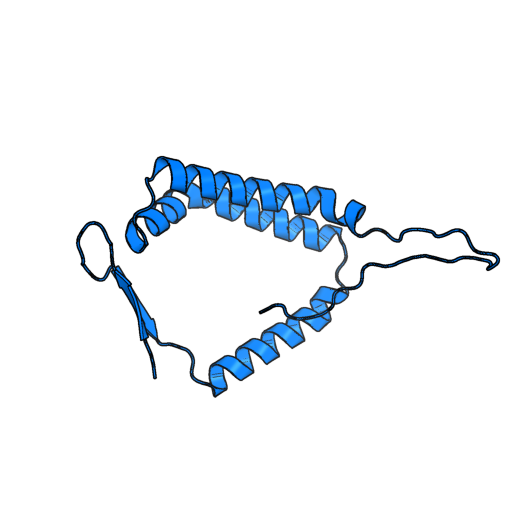 121 ? 14.344 2.228 -8.091 1.00 96.31 121 PRO A CA 1
ATOM 950 C C . PRO A 1 121 ? 15.507 2.588 -7.149 1.00 96.31 121 PRO A C 1
ATOM 952 O O . PRO A 1 121 ? 16.622 2.083 -7.292 1.00 96.31 121 PRO A O 1
ATOM 955 N N . VAL A 1 122 ? 15.238 3.443 -6.157 1.00 96.88 122 VAL A N 1
ATOM 956 C CA . VAL A 1 122 ? 16.274 4.005 -5.266 1.00 96.88 122 VAL A CA 1
ATOM 957 C C . VAL A 1 122 ? 16.589 3.095 -4.075 1.00 96.88 122 VAL A C 1
ATOM 959 O O . VAL A 1 122 ? 17.752 2.969 -3.695 1.00 96.88 122 VAL A O 1
ATOM 962 N N . GLY A 1 123 ? 15.583 2.449 -3.482 1.00 97.00 123 GLY A N 1
ATOM 963 C CA . GLY A 1 123 ? 15.763 1.640 -2.278 1.00 97.00 123 GLY A CA 1
ATOM 964 C C . GLY A 1 123 ? 14.506 1.545 -1.424 1.00 97.00 123 GLY A C 1
ATOM 965 O O . GLY A 1 123 ? 13.396 1.773 -1.901 1.00 97.00 123 GLY A O 1
ATOM 966 N N . VAL A 1 124 ? 14.715 1.217 -0.150 1.00 97.44 124 VAL A N 1
ATOM 967 C CA . VAL A 1 124 ? 13.683 1.256 0.894 1.00 97.44 124 VAL A CA 1
ATOM 968 C C . VAL A 1 124 ? 13.227 2.706 1.102 1.00 97.44 124 VAL A C 1
ATOM 970 O O . VAL A 1 124 ? 14.057 3.614 1.158 1.00 97.44 124 VAL A O 1
ATOM 973 N N . VAL A 1 125 ? 11.914 2.916 1.213 1.00 96.44 125 VAL A N 1
ATOM 974 C CA . VAL A 1 125 ? 11.282 4.216 1.496 1.00 96.44 125 VAL A CA 1
ATOM 975 C C . VAL A 1 125 ? 10.722 4.171 2.922 1.00 96.44 125 VAL A C 1
ATOM 977 O O . VAL A 1 125 ? 10.060 3.191 3.263 1.00 96.44 125 VAL A O 1
ATOM 980 N N . LEU A 1 126 ? 11.027 5.189 3.740 1.00 90.75 126 LEU A N 1
ATOM 981 C CA . LEU A 1 126 ? 10.581 5.327 5.137 1.00 90.75 126 LEU A CA 1
ATOM 982 C C . LEU A 1 126 ? 9.265 6.104 5.238 1.00 90.75 126 LEU A C 1
ATOM 984 O O . LEU A 1 126 ? 9.159 7.143 4.546 1.00 90.75 126 LEU A O 1
#

Foldseek 3Di:
DDKDWFAFPVPRHTPDIDDDDDPVRVVVVQVVQQVVVVVVQPDDLLVQLVVLLVVLVVLVVCLQVQLVVCCRRPNPDSVVSSVVSVVSSVVSNCCSPCVCVVQDWAWDDDPDPTDTDGDGDDGDDD